Protein AF-A0A3P6TT61-F1 (afdb_monomer)

Solvent-accessible surface area (backbone atoms only — not comparable to full-atom values): 9217 Å² total; per-residue (Å²): 85,74,20,33,54,86,37,78,75,49,70,68,53,52,52,51,37,57,78,66,71,59,88,65,49,35,68,65,60,55,45,43,75,55,53,72,76,78,68,87,86,80,77,92,76,87,80,87,88,79,83,85,79,88,84,74,76,50,38,80,73,45,75,48,83,42,36,68,61,49,49,50,51,49,50,55,53,46,52,52,48,64,76,42,41,70,67,48,53,76,78,42,54,70,67,58,52,51,52,50,51,51,51,45,54,50,50,53,49,33,39,75,47,31,36,48,29,32,36,46,79,48,65,37,78,58,78,80,71,78,78,52,69,66,62,56,52,54,56,53,55,58,58,63,61,66,66,74,77,77,127

InterPro domains:
  IPR029063 S-adenosyl-L-methionine-dependent methyltransferase superfamily [G3DSA:3.40.50.150] (2-126)
  IPR029063 S-adenosyl-L-methionine-dependent methyltransferase superfamily [SSF53335] (50-127)

Organism: Cylicostephanus goldi (NCBI:txid71465)

Mean predicted aligned error: 12.13 Å

Sequence (151 aa):
MYGVGHGELSEDFKKYVEQRQYYLRNREQIKEVSFSMKNFFMVQLNRNEIQVAEKVGFTDIVVENMTERFKEILGEERERVEKNKDEFLFRFSQKEYDSLVNGWNAKLKYIADDNHNWNFFLAVKPHKKNCSVATLVTALAVANHSEDASQ

Structure (mmCIF, N/CA/C/O backbone):
data_AF-A0A3P6TT61-F1
#
_entry.id   AF-A0A3P6TT61-F1
#
loop_
_atom_site.group_PDB
_atom_site.id
_atom_site.type_symbol
_atom_site.label_atom_id
_atom_site.label_alt_id
_atom_site.label_comp_id
_atom_site.label_asym_id
_atom_site.label_entity_id
_atom_site.label_seq_id
_atom_site.pdbx_PDB_ins_code
_atom_site.Cartn_x
_atom_site.Cartn_y
_atom_site.Cartn_z
_atom_site.occupancy
_atom_site.B_iso_or_equiv
_atom_site.auth_seq_id
_atom_site.auth_comp_id
_atom_site.auth_asym_id
_atom_site.auth_atom_id
_atom_site.pdbx_PDB_model_num
ATOM 1 N N . MET A 1 1 ? 7.155 -5.411 -4.297 1.00 87.38 1 MET A N 1
ATOM 2 C CA . MET A 1 1 ? 7.756 -4.289 -3.539 1.00 87.38 1 MET A CA 1
ATOM 3 C C . MET A 1 1 ? 6.760 -3.146 -3.450 1.00 87.38 1 MET A C 1
ATOM 5 O O . MET A 1 1 ? 5.957 -3.006 -4.363 1.00 87.38 1 MET A O 1
ATOM 9 N N . TYR A 1 2 ? 6.770 -2.361 -2.371 1.00 93.31 2 TYR A N 1
ATOM 10 C CA . TYR A 1 2 ? 5.948 -1.148 -2.322 1.00 93.31 2 TYR A CA 1
ATOM 11 C C . TYR A 1 2 ? 6.495 -0.098 -3.287 1.00 93.31 2 TYR A C 1
ATOM 13 O O . TYR A 1 2 ? 7.707 0.012 -3.478 1.00 93.31 2 TYR A O 1
ATOM 21 N N . GLY A 1 3 ? 5.591 0.651 -3.899 1.00 93.75 3 GLY A N 1
ATOM 22 C CA . GLY A 1 3 ? 5.898 1.757 -4.789 1.00 93.75 3 GLY A CA 1
ATOM 23 C C . GLY A 1 3 ? 4.832 2.838 -4.708 1.00 93.75 3 GLY A C 1
ATOM 24 O O . GLY A 1 3 ? 3.912 2.758 -3.895 1.00 93.75 3 GLY A O 1
ATOM 25 N N . VAL A 1 4 ? 4.975 3.839 -5.567 1.00 95.00 4 VAL A N 1
ATOM 26 C CA . VAL A 1 4 ? 4.004 4.927 -5.729 1.00 95.00 4 VAL A CA 1
ATOM 27 C C . VAL A 1 4 ? 3.300 4.808 -7.073 1.00 95.00 4 VAL A C 1
ATOM 29 O O . VAL A 1 4 ? 3.906 4.341 -8.043 1.00 95.00 4 VAL A O 1
ATOM 32 N N . GLY A 1 5 ? 2.025 5.186 -7.106 1.00 93.31 5 GLY A N 1
ATOM 33 C CA . GLY A 1 5 ? 1.267 5.366 -8.338 1.00 93.31 5 GLY A CA 1
ATOM 34 C C . GLY A 1 5 ? 1.449 6.770 -8.916 1.00 93.31 5 GLY A C 1
ATOM 35 O O . GLY A 1 5 ? 2.502 7.394 -8.748 1.00 93.31 5 GLY A O 1
ATOM 36 N N . HIS A 1 6 ? 0.431 7.248 -9.623 1.00 93.94 6 HIS A N 1
ATOM 37 C CA . HIS A 1 6 ? 0.392 8.556 -10.278 1.00 93.94 6 HIS A CA 1
ATOM 38 C C . HIS A 1 6 ? -0.589 9.534 -9.618 1.00 93.94 6 HIS A C 1
ATOM 40 O O . HIS A 1 6 ? -0.679 10.681 -10.059 1.00 93.94 6 HIS A O 1
ATOM 46 N N . GLY A 1 7 ? -1.314 9.103 -8.583 1.00 93.25 7 GLY A N 1
ATOM 47 C CA . GLY A 1 7 ? -2.189 9.974 -7.808 1.00 93.25 7 GLY A CA 1
ATOM 48 C C . GLY A 1 7 ? -1.424 11.066 -7.0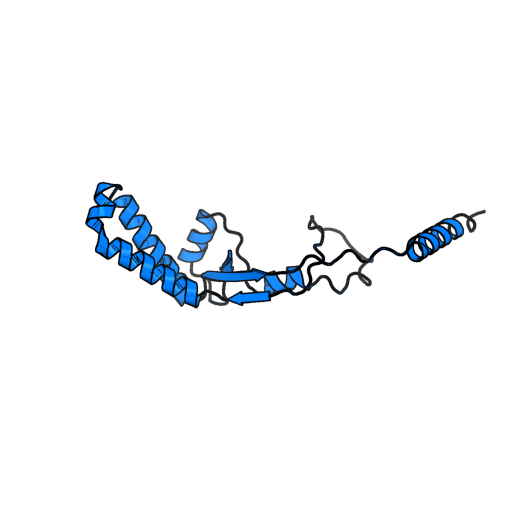56 1.00 93.25 7 GLY A C 1
ATOM 49 O O . GLY A 1 7 ? -0.240 10.926 -6.733 1.00 93.25 7 GLY A O 1
ATOM 50 N N . GLU A 1 8 ? -2.109 12.170 -6.755 1.00 95.88 8 GLU A N 1
ATOM 51 C CA . GLU A 1 8 ? -1.551 13.219 -5.903 1.00 95.88 8 GLU A CA 1
ATOM 52 C C . GLU A 1 8 ? -1.304 12.664 -4.496 1.00 95.88 8 GLU A C 1
ATOM 54 O O . GLU A 1 8 ? -2.208 12.122 -3.856 1.00 95.88 8 GLU A O 1
ATOM 59 N N . LEU A 1 9 ? -0.066 12.779 -4.009 1.00 95.06 9 LEU A N 1
ATOM 60 C CA . LEU A 1 9 ? 0.313 12.214 -2.719 1.00 95.06 9 LEU A CA 1
ATOM 61 C C . LEU A 1 9 ? -0.342 12.986 -1.570 1.00 95.06 9 LEU A C 1
ATOM 63 O O . LEU A 1 9 ? -0.007 14.146 -1.320 1.00 95.06 9 LEU A O 1
ATOM 67 N N . SER A 1 10 ? -1.203 12.304 -0.821 1.00 97.00 10 SER A N 1
ATOM 68 C CA . SER A 1 10 ? -1.804 12.835 0.400 1.00 97.00 10 SER A CA 1
ATOM 69 C C . SER A 1 10 ? -0.755 13.092 1.491 1.00 97.00 10 SER A C 1
ATOM 71 O O . SER A 1 10 ? 0.257 12.393 1.597 1.00 97.00 10 SER A O 1
ATOM 73 N N . GLU A 1 11 ? -1.007 14.079 2.353 1.00 97.69 11 GLU A N 1
ATOM 74 C CA . GLU A 1 11 ? -0.108 14.408 3.471 1.00 97.69 11 GLU A CA 1
ATOM 75 C C . GLU A 1 11 ? 0.051 13.250 4.464 1.00 97.69 11 GLU A C 1
ATOM 77 O O . GLU A 1 11 ? 1.147 13.001 4.971 1.00 97.69 11 GLU A O 1
ATOM 82 N N . ASP A 1 12 ? -1.022 12.496 4.708 1.00 96.81 12 ASP A N 1
ATOM 83 C CA . ASP A 1 12 ? -0.979 11.310 5.567 1.00 96.81 12 ASP A CA 1
ATOM 84 C C . ASP A 1 12 ? -0.073 10.226 4.973 1.00 96.81 12 ASP A C 1
ATOM 86 O O . ASP A 1 12 ? 0.713 9.603 5.693 1.00 96.81 12 ASP A O 1
ATOM 90 N N . PHE A 1 13 ? -0.113 10.044 3.649 1.00 97.44 13 PHE A N 1
ATOM 91 C CA . PHE A 1 13 ? 0.772 9.110 2.971 1.00 97.44 13 PHE A CA 1
ATOM 92 C C . PHE A 1 13 ? 2.235 9.567 3.006 1.00 97.44 13 PHE A C 1
ATOM 94 O O . PHE A 1 13 ? 3.112 8.753 3.295 1.00 97.44 13 PHE A O 1
ATOM 101 N N . LYS A 1 14 ? 2.518 10.860 2.794 1.00 97.06 14 LYS A N 1
ATOM 102 C CA . LYS A 1 14 ? 3.884 11.410 2.908 1.00 97.06 14 LYS A CA 1
ATOM 103 C C . LYS A 1 14 ? 4.470 11.165 4.299 1.00 97.06 14 LYS A C 1
ATOM 105 O O . LYS A 1 14 ? 5.569 10.625 4.410 1.00 97.06 14 LYS A O 1
ATOM 110 N N . LYS A 1 15 ? 3.705 11.460 5.356 1.00 97.44 15 LYS A N 1
ATOM 111 C CA . LYS A 1 15 ? 4.105 11.181 6.747 1.00 97.44 15 LYS A CA 1
ATOM 112 C C . LYS A 1 15 ? 4.320 9.691 6.988 1.00 97.44 15 LYS A C 1
ATOM 114 O O . LYS A 1 15 ? 5.283 9.312 7.644 1.00 97.44 15 LYS A O 1
ATOM 119 N N . TYR A 1 16 ? 3.449 8.836 6.452 1.00 95.62 16 TYR A N 1
ATOM 120 C CA . TYR A 1 16 ? 3.602 7.385 6.545 1.00 95.62 16 TYR A CA 1
ATOM 121 C C . TYR A 1 16 ? 4.907 6.899 5.891 1.00 95.62 16 TYR A C 1
ATOM 123 O O . TYR A 1 16 ? 5.635 6.107 6.491 1.00 95.62 16 TYR A O 1
ATOM 131 N N . VAL A 1 17 ? 5.220 7.386 4.687 1.00 95.50 17 VAL A N 1
ATOM 132 C CA . VAL A 1 17 ? 6.455 7.070 3.951 1.00 95.50 17 VAL A CA 1
ATOM 133 C C . VAL A 1 17 ? 7.687 7.539 4.722 1.00 95.50 17 VAL A C 1
ATOM 135 O O . VAL A 1 17 ? 8.629 6.764 4.887 1.00 95.50 17 VAL A O 1
ATOM 138 N N . GLU A 1 18 ? 7.655 8.763 5.251 1.00 95.00 18 GLU A N 1
ATOM 139 C CA . GLU A 1 18 ? 8.730 9.337 6.062 1.00 95.00 18 GLU A CA 1
ATOM 140 C C . GLU A 1 18 ? 8.946 8.537 7.352 1.00 95.00 18 GLU A C 1
ATOM 142 O O . GLU A 1 18 ? 10.051 8.074 7.617 1.00 95.00 18 GLU A O 1
ATOM 147 N N . GLN A 1 19 ? 7.895 8.267 8.128 1.00 94.75 19 GLN A N 1
ATOM 148 C CA . GLN A 1 19 ? 7.994 7.480 9.364 1.00 94.75 19 GLN A CA 1
ATOM 149 C C . GLN A 1 19 ? 8.556 6.073 9.133 1.00 94.75 19 GLN A C 1
ATOM 151 O O . GLN A 1 19 ? 9.201 5.505 10.014 1.00 94.75 19 GLN A O 1
ATOM 156 N N . ARG A 1 20 ? 8.304 5.492 7.956 1.00 93.00 20 ARG A N 1
ATOM 157 C CA . ARG A 1 20 ? 8.798 4.166 7.568 1.00 93.00 20 ARG A CA 1
ATOM 158 C C . ARG A 1 20 ? 10.141 4.198 6.842 1.00 93.00 20 ARG A C 1
ATOM 160 O O . ARG A 1 20 ? 10.667 3.126 6.550 1.00 93.00 20 ARG A O 1
ATOM 167 N N . GLN A 1 21 ? 10.682 5.390 6.578 1.00 93.94 21 GLN A N 1
ATOM 168 C CA . GLN A 1 21 ? 11.937 5.608 5.855 1.00 93.94 21 GLN A CA 1
ATOM 169 C C . GLN A 1 21 ? 11.945 4.887 4.495 1.00 93.94 21 GLN A C 1
ATOM 171 O O . GLN A 1 21 ? 12.920 4.242 4.105 1.00 93.94 21 GLN A O 1
ATOM 176 N N . TYR A 1 22 ? 10.814 4.939 3.786 1.00 90.00 22 TYR A N 1
ATOM 177 C CA . TYR A 1 22 ? 10.671 4.294 2.485 1.00 90.00 22 TYR A CA 1
ATOM 178 C C . TYR A 1 22 ? 11.178 5.183 1.347 1.00 90.00 22 TYR A C 1
ATOM 180 O O . TYR A 1 22 ? 10.827 6.354 1.245 1.00 90.00 22 TYR A O 1
ATOM 188 N N . TYR A 1 23 ? 11.916 4.571 0.419 1.00 90.00 23 TYR A N 1
ATOM 189 C CA . TYR A 1 23 ? 12.301 5.166 -0.861 1.00 90.00 23 TYR A CA 1
ATOM 190 C C . TYR A 1 23 ? 11.494 4.502 -1.975 1.00 90.00 23 TYR A C 1
ATOM 192 O O . TYR A 1 23 ? 11.908 3.501 -2.563 1.00 90.00 23 TYR A O 1
ATOM 200 N N . LEU A 1 24 ? 10.290 5.018 -2.209 1.00 91.06 24 LEU A N 1
ATOM 201 C CA . LEU A 1 24 ? 9.349 4.430 -3.156 1.00 91.06 24 LEU A CA 1
ATOM 202 C C . LEU A 1 24 ? 9.616 4.919 -4.584 1.00 91.06 24 LEU A C 1
ATOM 204 O O . LEU A 1 24 ? 9.967 6.075 -4.805 1.00 91.06 24 LEU A O 1
ATOM 208 N N . ARG A 1 25 ? 9.418 4.029 -5.559 1.00 88.81 25 ARG A N 1
ATOM 209 C CA . ARG A 1 25 ? 9.489 4.331 -6.995 1.00 88.81 25 ARG A CA 1
ATOM 210 C C . ARG A 1 25 ? 8.235 3.828 -7.698 1.00 88.81 25 ARG A C 1
ATOM 212 O O . ARG A 1 25 ? 7.659 2.818 -7.281 1.00 88.81 25 ARG A O 1
ATOM 219 N N . ASN A 1 26 ? 7.831 4.511 -8.764 1.00 89.31 26 ASN A N 1
ATOM 220 C CA . ASN A 1 26 ? 6.822 3.988 -9.683 1.00 89.31 26 ASN A CA 1
ATOM 221 C C . ASN A 1 26 ? 7.444 2.971 -10.658 1.00 89.31 26 ASN A C 1
ATOM 223 O O . ASN A 1 26 ? 8.658 2.730 -10.671 1.00 89.31 26 ASN A O 1
ATOM 227 N N . ARG A 1 27 ? 6.598 2.324 -11.461 1.00 86.88 27 ARG A N 1
ATOM 228 C CA . ARG A 1 27 ? 7.029 1.244 -12.360 1.00 86.88 27 ARG A CA 1
ATOM 229 C C . ARG A 1 27 ? 7.909 1.761 -13.487 1.00 86.88 27 ARG A C 1
ATOM 231 O O . ARG A 1 27 ? 8.826 1.057 -13.892 1.00 86.88 27 ARG A O 1
ATOM 238 N N . GLU A 1 28 ? 7.652 2.964 -13.977 1.00 85.25 28 GLU A N 1
ATOM 239 C CA . GLU A 1 28 ? 8.391 3.612 -15.056 1.00 85.25 28 GLU A CA 1
ATOM 240 C C . GLU A 1 28 ? 9.816 3.911 -14.603 1.00 85.25 28 GLU A C 1
ATOM 242 O O . GLU A 1 28 ? 10.754 3.547 -15.297 1.00 85.25 28 GLU A O 1
ATOM 247 N N . GLN A 1 29 ? 9.989 4.439 -13.391 1.00 83.25 29 GLN A N 1
ATOM 248 C CA . GLN A 1 29 ? 11.294 4.664 -12.772 1.00 83.25 29 GLN A CA 1
ATOM 249 C C . GLN A 1 29 ? 12.053 3.350 -12.543 1.00 83.25 29 GLN A C 1
ATOM 251 O O . GLN A 1 29 ? 13.265 3.294 -12.735 1.00 83.25 29 GLN A O 1
ATOM 256 N N . ILE A 1 30 ? 11.363 2.273 -12.143 1.00 80.50 30 ILE A N 1
ATOM 257 C CA . ILE A 1 30 ? 11.981 0.943 -11.992 1.00 80.50 30 ILE A CA 1
ATOM 258 C C . ILE A 1 30 ? 12.398 0.384 -13.361 1.00 80.50 30 ILE A C 1
ATOM 260 O O . ILE A 1 30 ? 13.507 -0.134 -13.514 1.00 80.50 30 ILE A O 1
ATOM 264 N N . LYS A 1 31 ? 11.537 0.519 -14.376 1.00 74.44 31 LYS A N 1
ATOM 265 C CA . LYS A 1 31 ? 11.842 0.137 -15.759 1.00 74.44 31 LYS A CA 1
ATOM 266 C C . LYS A 1 31 ? 13.002 0.951 -16.308 1.00 74.44 31 LYS A C 1
ATOM 268 O O . LYS A 1 31 ? 13.897 0.364 -16.887 1.00 74.44 31 LYS A O 1
ATOM 273 N N . GLU A 1 32 ? 13.032 2.261 -16.111 1.00 75.75 32 GLU A N 1
ATOM 274 C CA . GLU A 1 32 ? 14.091 3.144 -16.598 1.00 75.75 32 GLU A CA 1
ATOM 275 C C . GLU A 1 32 ? 15.446 2.775 -15.996 1.00 75.75 32 GLU A C 1
ATOM 277 O O . GLU A 1 32 ? 16.410 2.611 -16.739 1.00 75.75 32 GLU A O 1
ATOM 282 N N . VAL A 1 33 ? 15.508 2.522 -14.686 1.00 68.38 33 VAL A N 1
ATOM 283 C CA . VAL A 1 33 ? 16.719 1.986 -14.040 1.00 68.38 33 VAL A CA 1
ATOM 284 C C . VAL A 1 33 ? 17.159 0.664 -14.682 1.00 68.38 33 VAL A C 1
ATOM 286 O O . VAL A 1 33 ? 18.354 0.394 -14.774 1.00 68.38 33 VAL A O 1
ATOM 289 N N . SER A 1 34 ? 16.208 -0.128 -15.181 1.00 64.06 34 SER A N 1
ATOM 290 C CA . SER A 1 34 ? 16.463 -1.413 -15.841 1.00 64.06 34 SER A CA 1
ATOM 291 C C . SER A 1 34 ? 16.729 -1.305 -17.361 1.00 64.06 34 SER A C 1
ATOM 293 O O . SER A 1 34 ? 17.322 -2.210 -17.937 1.00 64.06 34 SER A O 1
ATOM 295 N N . PHE A 1 35 ? 16.305 -0.225 -18.038 1.00 55.53 35 PHE A N 1
ATOM 296 C CA . PHE A 1 35 ? 16.336 -0.066 -19.507 1.00 55.53 35 PHE A CA 1
ATOM 297 C C . PHE A 1 35 ? 17.281 1.026 -20.021 1.00 55.53 35 PHE A C 1
ATOM 299 O O . PHE A 1 35 ? 17.794 0.886 -21.134 1.00 55.53 35 PHE A O 1
ATOM 306 N N . SER A 1 36 ? 17.564 2.079 -19.242 1.00 53.16 36 SER A N 1
ATOM 307 C CA . SER A 1 36 ? 18.481 3.192 -19.597 1.00 53.16 36 SER A CA 1
ATOM 308 C C . SER A 1 36 ? 19.931 2.721 -19.871 1.00 53.16 36 SER A C 1
ATOM 310 O O . SER A 1 36 ? 20.822 3.452 -20.295 1.00 53.16 36 SER A O 1
ATOM 312 N N . MET A 1 37 ? 20.144 1.418 -19.742 1.00 59.28 37 MET A N 1
ATOM 313 C CA . MET A 1 37 ? 21.319 0.619 -20.047 1.00 59.28 37 MET A CA 1
ATOM 314 C C . MET A 1 37 ? 21.668 0.422 -21.540 1.00 59.28 37 MET A C 1
ATOM 316 O O . MET A 1 37 ? 22.652 -0.260 -21.816 1.00 59.28 37 MET A O 1
ATOM 320 N N . LYS A 1 38 ? 20.933 0.976 -22.519 1.00 43.81 38 LYS A N 1
ATOM 321 C CA . LYS A 1 38 ? 21.236 0.762 -23.959 1.00 43.81 38 LYS A CA 1
ATOM 322 C C . LYS A 1 38 ? 22.190 1.775 -24.616 1.00 43.81 38 LYS A C 1
ATOM 324 O O . LYS A 1 38 ? 22.754 1.445 -25.653 1.00 43.81 38 LYS A O 1
ATOM 329 N N . ASN A 1 39 ? 22.433 2.949 -24.023 1.00 41.28 39 ASN A N 1
ATOM 330 C CA . ASN A 1 39 ? 23.150 4.053 -24.693 1.00 41.28 39 ASN A CA 1
ATOM 331 C C . ASN A 1 39 ? 24.488 4.448 -24.033 1.00 41.28 39 ASN A C 1
ATOM 333 O O . ASN A 1 39 ? 24.820 5.626 -23.935 1.00 41.28 39 ASN A O 1
ATOM 337 N N . PHE A 1 40 ? 25.303 3.473 -23.620 1.00 42.66 40 PHE A N 1
ATOM 338 C CA . PHE A 1 40 ? 26.689 3.722 -23.191 1.00 42.66 40 PHE A CA 1
ATOM 339 C C . PHE A 1 40 ? 27.693 3.532 -24.342 1.00 42.66 40 PHE A C 1
ATOM 341 O O . PHE A 1 40 ? 28.572 2.681 -24.279 1.00 42.66 40 PHE A O 1
ATOM 348 N N . PHE A 1 41 ? 27.560 4.325 -25.407 1.00 38.47 41 PHE A N 1
ATOM 349 C CA . PHE A 1 41 ? 28.673 4.542 -26.346 1.00 38.47 41 PHE A CA 1
ATOM 350 C C . PHE A 1 41 ? 28.850 6.005 -26.786 1.00 38.47 41 PHE A C 1
ATOM 352 O O . PHE A 1 41 ? 29.766 6.296 -27.542 1.00 38.47 41 PHE A O 1
ATOM 359 N N . MET A 1 42 ? 28.018 6.942 -26.309 1.00 36.97 42 MET A N 1
ATOM 360 C CA . MET A 1 42 ? 28.018 8.332 -26.797 1.00 36.97 42 MET A CA 1
ATOM 361 C C . MET A 1 42 ? 27.889 9.395 -25.697 1.00 36.97 42 MET A C 1
ATOM 363 O O . MET A 1 42 ? 27.368 10.473 -25.944 1.00 36.97 42 MET A O 1
ATOM 367 N N . VAL A 1 43 ? 28.363 9.141 -24.474 1.00 38.59 43 VAL A N 1
ATOM 368 C CA . VAL A 1 43 ? 28.543 10.222 -23.484 1.00 38.59 43 VAL A CA 1
ATOM 369 C C . VAL A 1 43 ? 29.827 9.973 -22.710 1.00 38.59 43 VAL A C 1
ATOM 371 O O . VAL A 1 43 ? 29.831 9.532 -21.565 1.00 38.59 43 VAL A O 1
ATOM 374 N N . GLN A 1 44 ? 30.942 10.237 -23.377 1.00 36.53 44 GLN A N 1
ATOM 375 C CA . GLN A 1 44 ? 32.228 10.433 -22.723 1.00 36.53 44 GLN A CA 1
ATOM 376 C C . GLN A 1 44 ? 32.746 11.828 -23.048 1.00 36.53 44 GLN A C 1
ATOM 378 O O . GLN A 1 44 ? 33.894 11.983 -23.422 1.00 36.53 44 GLN A O 1
ATOM 383 N N . LEU A 1 45 ? 31.887 12.845 -22.932 1.00 40.22 45 LEU A N 1
ATOM 384 C CA . LEU A 1 45 ? 32.307 14.241 -22.908 1.00 40.22 45 LEU A CA 1
ATOM 385 C C . LEU A 1 45 ? 31.371 15.048 -21.996 1.00 40.22 45 LEU A C 1
ATOM 387 O O . LEU A 1 45 ? 30.207 15.259 -22.313 1.00 40.22 45 LEU A O 1
ATOM 391 N N . ASN A 1 46 ? 31.968 15.548 -20.913 1.00 36.28 46 ASN A N 1
ATOM 392 C CA . ASN A 1 46 ? 31.576 16.695 -20.091 1.00 36.28 46 ASN A CA 1
ATOM 393 C C . ASN A 1 46 ? 30.771 16.483 -18.794 1.00 36.28 46 ASN A C 1
ATOM 395 O O . ASN A 1 46 ? 29.562 16.296 -18.790 1.00 36.28 46 ASN A O 1
ATOM 399 N N . ARG A 1 47 ? 31.522 16.782 -17.721 1.00 34.66 47 ARG A N 1
ATOM 400 C CA . ARG A 1 47 ? 31.172 17.431 -16.446 1.00 34.66 47 ARG A CA 1
ATOM 401 C C . ARG A 1 47 ? 30.505 16.589 -15.354 1.00 34.66 47 ARG A C 1
ATOM 403 O O . ARG A 1 47 ? 29.325 16.292 -15.395 1.00 34.66 47 ARG A O 1
ATOM 410 N N . ASN A 1 48 ? 31.345 16.325 -14.349 1.00 41.81 48 ASN A N 1
ATOM 411 C CA . ASN A 1 48 ? 31.197 16.660 -12.930 1.00 41.81 48 ASN A CA 1
ATOM 412 C C . ASN A 1 48 ? 29.826 16.396 -12.286 1.00 41.81 48 ASN A C 1
ATOM 414 O O . ASN A 1 48 ? 28.860 17.081 -12.589 1.00 41.81 48 ASN A O 1
ATOM 418 N N . GLU A 1 49 ? 29.858 15.489 -11.300 1.00 40.06 49 GLU A N 1
ATOM 419 C CA . GLU A 1 49 ? 28.785 15.039 -10.394 1.00 40.06 49 GLU A CA 1
ATOM 420 C C . GLU A 1 49 ? 27.928 13.863 -10.885 1.00 40.06 49 GLU A C 1
ATOM 422 O O . GLU A 1 49 ? 26.752 14.000 -11.199 1.00 40.06 49 GLU A O 1
ATOM 427 N N .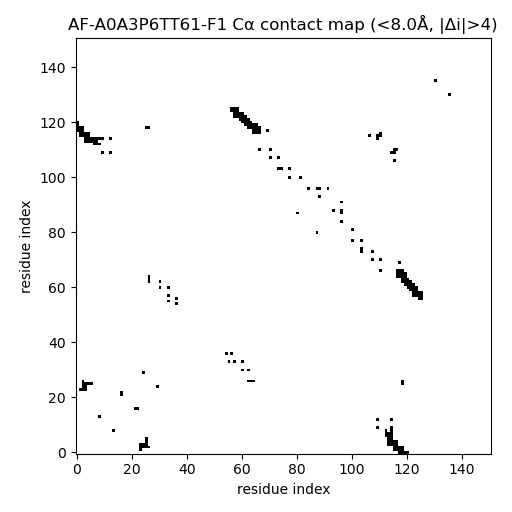 ILE A 1 50 ? 28.490 12.649 -10.852 1.00 31.09 50 ILE A N 1
ATOM 428 C CA . ILE A 1 50 ? 27.681 11.423 -10.784 1.00 31.09 50 ILE A CA 1
ATOM 429 C C . ILE A 1 50 ? 28.193 10.590 -9.612 1.00 31.09 50 ILE A C 1
ATOM 431 O O . ILE A 1 50 ? 29.193 9.878 -9.708 1.00 31.09 50 ILE A O 1
ATOM 435 N N . GLN A 1 51 ? 27.508 10.723 -8.477 1.00 29.81 51 GLN A N 1
ATOM 436 C CA . GLN A 1 51 ? 27.657 9.814 -7.349 1.00 29.81 51 GLN A CA 1
ATOM 437 C C . GLN A 1 51 ? 27.044 8.458 -7.724 1.00 29.81 51 GLN A C 1
ATOM 439 O O . GLN A 1 51 ? 25.859 8.356 -8.024 1.00 29.81 51 GLN A O 1
ATOM 444 N N . VAL A 1 52 ? 27.916 7.450 -7.743 1.00 38.34 52 VAL A N 1
ATOM 445 C CA . VAL A 1 52 ? 27.697 6.018 -7.483 1.00 38.34 52 VAL A CA 1
ATOM 446 C C . VAL A 1 52 ? 26.313 5.449 -7.836 1.00 38.34 52 VAL A C 1
ATOM 448 O O . VAL A 1 52 ? 25.381 5.486 -7.039 1.00 38.34 52 VAL A O 1
ATOM 451 N N . ALA A 1 53 ? 26.254 4.756 -8.976 1.00 32.50 53 ALA A N 1
ATOM 452 C CA . ALA A 1 53 ? 25.530 3.491 -9.111 1.00 32.50 53 ALA A CA 1
ATOM 453 C C . ALA A 1 53 ? 26.132 2.683 -10.274 1.00 32.50 53 ALA A C 1
ATOM 455 O O . ALA A 1 53 ? 26.007 3.038 -11.448 1.00 32.50 53 ALA A O 1
ATOM 456 N N . GLU A 1 54 ? 26.830 1.604 -9.935 1.00 40.38 54 GLU A N 1
ATOM 457 C CA . GLU A 1 54 ? 27.346 0.620 -10.883 1.00 40.38 54 GLU A CA 1
ATOM 458 C C . GLU A 1 54 ? 26.191 -0.193 -11.502 1.00 40.38 54 GLU A C 1
ATOM 460 O O . GLU A 1 54 ? 25.170 -0.464 -10.871 1.00 40.38 54 GLU A O 1
ATOM 465 N N . LYS A 1 55 ? 26.338 -0.517 -12.790 1.00 65.44 55 LYS A N 1
ATOM 466 C CA . LYS A 1 55 ? 25.260 -0.837 -13.743 1.00 65.44 55 LYS A CA 1
ATOM 467 C C . LYS A 1 55 ? 24.972 -2.343 -13.789 1.00 65.44 55 LYS A C 1
ATOM 469 O O . LYS A 1 55 ? 25.910 -3.135 -13.846 1.00 65.44 55 LYS A O 1
ATOM 474 N N . VAL A 1 56 ? 23.703 -2.762 -13.864 1.00 58.28 56 VAL A N 1
ATOM 475 C CA . VAL A 1 56 ? 23.337 -4.194 -13.829 1.00 58.28 56 VAL A CA 1
ATOM 476 C C . VAL A 1 56 ? 22.660 -4.635 -15.129 1.00 58.28 56 VAL A C 1
ATOM 478 O O . VAL A 1 56 ? 21.512 -4.307 -15.359 1.00 58.28 56 VAL A O 1
ATOM 481 N N . GLY A 1 57 ? 23.372 -5.395 -15.970 1.00 64.94 57 GLY A N 1
ATOM 482 C CA . GLY A 1 57 ? 23.038 -5.812 -17.349 1.00 64.94 57 GLY A CA 1
ATOM 483 C C . GLY A 1 57 ? 21.771 -6.652 -17.613 1.00 64.94 57 GLY A C 1
ATOM 484 O O . GLY A 1 57 ? 21.774 -7.392 -18.590 1.00 64.94 57 GLY A O 1
ATOM 485 N N . PHE A 1 58 ? 20.748 -6.617 -16.756 1.00 72.75 58 PHE A N 1
ATOM 486 C CA . PHE A 1 58 ? 19.567 -7.486 -16.822 1.00 72.75 58 PHE A CA 1
ATOM 487 C C . PHE A 1 58 ? 18.832 -7.496 -18.183 1.00 72.75 58 PHE A C 1
ATOM 489 O O . PHE A 1 58 ? 18.686 -6.470 -18.845 1.00 72.75 58 PHE A O 1
ATOM 496 N N . THR A 1 59 ? 18.338 -8.674 -18.570 1.00 77.88 59 THR A N 1
ATOM 497 C CA . THR A 1 59 ? 17.468 -8.944 -19.725 1.00 77.88 59 THR A CA 1
ATOM 498 C C . THR A 1 59 ? 16.092 -9.420 -19.257 1.00 77.88 59 THR A C 1
ATOM 500 O O . THR A 1 59 ? 15.888 -9.651 -18.066 1.00 77.88 59 THR A O 1
ATOM 503 N N . ASP A 1 60 ? 15.137 -9.546 -20.184 1.00 82.56 60 ASP A N 1
ATOM 504 C CA . ASP A 1 60 ? 13.819 -10.157 -19.930 1.00 82.56 60 ASP A CA 1
ATOM 505 C C . ASP A 1 60 ? 13.071 -9.526 -18.742 1.00 82.56 60 ASP A C 1
ATOM 507 O O . ASP A 1 60 ? 12.554 -10.204 -17.855 1.00 82.56 60 ASP A O 1
ATOM 511 N N . ILE A 1 61 ? 13.066 -8.190 -18.710 1.00 80.50 61 ILE A N 1
ATOM 512 C CA . ILE A 1 61 ? 12.487 -7.404 -17.621 1.00 80.50 61 ILE A CA 1
ATOM 513 C C . ILE A 1 61 ? 10.958 -7.436 -17.697 1.00 80.50 61 ILE A C 1
ATOM 515 O O . ILE A 1 61 ? 10.359 -6.952 -18.660 1.00 80.50 61 ILE A O 1
ATOM 519 N N . VAL A 1 62 ? 10.333 -7.914 -16.627 1.00 85.00 62 VAL A N 1
ATOM 520 C CA . VAL A 1 62 ? 8.888 -7.901 -16.394 1.00 85.00 62 VAL A CA 1
ATOM 521 C C . VAL A 1 62 ? 8.595 -6.986 -15.213 1.00 85.00 62 VAL A C 1
ATOM 523 O O . VAL A 1 62 ? 9.201 -7.108 -14.148 1.00 85.00 62 VAL A O 1
ATOM 526 N N . VAL A 1 63 ? 7.646 -6.067 -15.399 1.00 85.19 63 VAL A N 1
ATOM 527 C CA . VAL A 1 63 ? 7.162 -5.188 -14.329 1.00 85.19 63 VAL A CA 1
ATOM 528 C C . VAL A 1 63 ? 5.648 -5.135 -14.372 1.00 85.19 63 VAL A C 1
ATOM 530 O O . VAL A 1 63 ? 5.071 -4.712 -15.377 1.00 85.19 63 VAL A O 1
ATOM 533 N N . GLU A 1 64 ? 5.016 -5.499 -13.263 1.00 89.62 64 GLU A N 1
ATOM 534 C CA . GLU A 1 64 ? 3.560 -5.559 -13.146 1.00 89.62 64 GLU A CA 1
ATOM 535 C C . GLU A 1 64 ? 3.071 -4.736 -11.959 1.00 89.62 64 GLU A C 1
ATOM 537 O O . GLU A 1 64 ? 3.772 -4.564 -10.958 1.00 89.62 64 GLU A O 1
ATOM 542 N N . ASN A 1 65 ? 1.857 -4.201 -12.092 1.00 93.56 65 ASN A N 1
ATOM 543 C CA . ASN A 1 65 ? 1.152 -3.572 -10.985 1.00 93.56 65 ASN A CA 1
ATOM 544 C C . ASN A 1 65 ? 0.236 -4.622 -10.344 1.00 93.56 65 ASN A C 1
ATOM 546 O O . ASN A 1 65 ? -0.767 -4.997 -10.940 1.00 93.56 65 ASN A O 1
ATOM 550 N N . MET A 1 66 ? 0.573 -5.075 -9.141 1.00 97.44 66 MET A N 1
ATOM 551 C CA . MET A 1 66 ? -0.207 -6.041 -8.362 1.00 97.44 66 MET A CA 1
ATOM 552 C C . MET A 1 66 ? -1.105 -5.365 -7.313 1.00 97.44 66 MET A C 1
ATOM 554 O O . MET A 1 66 ? -1.545 -6.015 -6.368 1.00 97.44 66 MET A O 1
ATOM 558 N N . THR A 1 67 ? -1.365 -4.060 -7.430 1.00 97.56 67 THR A N 1
ATOM 559 C CA . THR A 1 67 ? -2.089 -3.292 -6.402 1.00 97.56 67 THR A CA 1
ATOM 560 C C . THR A 1 67 ? -3.513 -3.795 -6.169 1.00 97.56 67 THR A C 1
ATOM 562 O O . THR A 1 67 ? -3.938 -3.840 -5.019 1.00 97.56 67 THR A O 1
ATOM 565 N N . GLU A 1 68 ? -4.216 -4.277 -7.197 1.00 97.81 68 GLU A N 1
ATOM 566 C CA . GLU A 1 68 ? -5.538 -4.896 -7.000 1.00 97.81 68 GLU A CA 1
ATOM 567 C C . GLU A 1 68 ? -5.447 -6.157 -6.135 1.00 97.81 68 GLU A C 1
ATOM 569 O O . GLU A 1 68 ? -6.166 -6.283 -5.145 1.00 97.81 68 GLU A O 1
ATOM 574 N N . ARG A 1 69 ? -4.471 -7.037 -6.399 1.00 97.81 69 ARG A N 1
ATOM 575 C CA . ARG A 1 69 ? -4.243 -8.205 -5.537 1.00 97.81 69 ARG A CA 1
ATOM 576 C C . ARG A 1 69 ? -3.838 -7.796 -4.120 1.00 97.81 69 ARG A C 1
ATOM 578 O O . ARG A 1 69 ? -4.223 -8.444 -3.152 1.00 97.81 69 ARG A O 1
ATOM 585 N N . PHE A 1 70 ? -3.068 -6.718 -3.977 1.00 98.00 70 PHE A N 1
ATOM 586 C CA . PHE A 1 70 ? -2.702 -6.193 -2.663 1.00 98.00 70 PHE A CA 1
ATOM 587 C C . PHE A 1 70 ? -3.926 -5.699 -1.886 1.00 98.00 70 PHE A C 1
ATOM 589 O O . PHE A 1 70 ? -4.056 -5.992 -0.700 1.00 98.00 70 PHE A O 1
ATOM 596 N N . LYS A 1 71 ? -4.839 -4.994 -2.557 1.00 98.25 71 LYS A N 1
ATOM 597 C CA . LYS A 1 71 ? -6.103 -4.519 -1.990 1.00 98.25 71 LYS A CA 1
ATOM 598 C C . LYS A 1 71 ? -6.975 -5.675 -1.501 1.00 98.25 71 LYS A C 1
ATOM 600 O O . LYS A 1 71 ? -7.476 -5.600 -0.383 1.00 98.25 71 LYS A O 1
ATOM 605 N N . GLU A 1 72 ? -7.109 -6.736 -2.298 1.00 98.44 72 GLU A N 1
ATOM 606 C CA . GLU A 1 72 ? -7.826 -7.959 -1.907 1.00 98.44 72 GLU A CA 1
ATOM 607 C C . GLU A 1 72 ? -7.238 -8.567 -0.633 1.00 98.44 72 GLU A C 1
ATOM 609 O O . GLU A 1 72 ? -7.952 -8.733 0.353 1.00 98.44 72 GLU A O 1
ATOM 614 N N . ILE A 1 73 ? -5.920 -8.808 -0.618 1.00 98.38 73 ILE A N 1
ATOM 615 C CA . ILE A 1 73 ? -5.223 -9.384 0.539 1.00 98.38 73 ILE A CA 1
ATOM 616 C C . ILE A 1 73 ? -5.443 -8.514 1.779 1.00 98.38 73 ILE A C 1
ATOM 618 O O . ILE A 1 73 ? -5.806 -9.026 2.827 1.00 98.38 73 ILE A O 1
ATOM 622 N N . LEU A 1 74 ? -5.263 -7.194 1.687 1.00 98.12 74 LEU A N 1
ATOM 623 C CA . LEU A 1 74 ? -5.483 -6.301 2.830 1.00 98.12 74 LEU A CA 1
ATOM 624 C C . LEU A 1 74 ? -6.922 -6.363 3.358 1.00 98.12 74 LEU A C 1
ATOM 626 O O . LEU A 1 74 ? -7.123 -6.292 4.571 1.00 98.12 74 LEU A O 1
ATOM 630 N N . GLY A 1 75 ? -7.905 -6.488 2.464 1.00 97.69 75 GLY A N 1
ATOM 631 C CA . GLY A 1 75 ? -9.307 -6.667 2.833 1.00 97.69 75 GLY A CA 1
ATOM 632 C C . GLY A 1 75 ? -9.542 -7.980 3.579 1.00 97.69 75 GLY A C 1
ATOM 633 O O . GLY A 1 75 ? -10.084 -7.957 4.683 1.00 97.69 75 GLY A O 1
ATOM 634 N N . GLU A 1 76 ? -9.076 -9.096 3.012 1.00 98.19 76 GL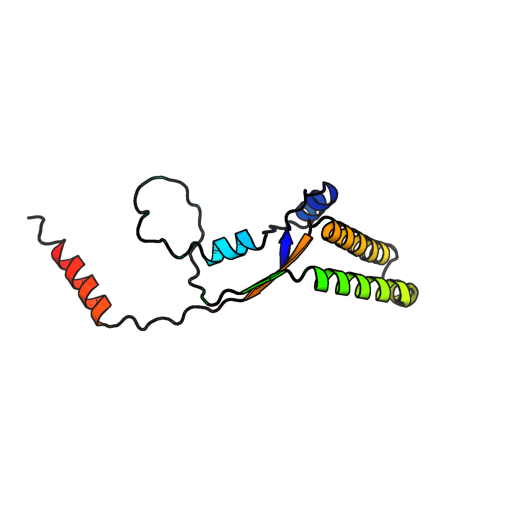U A N 1
ATOM 635 C CA . GLU A 1 76 ? -9.190 -10.441 3.595 1.00 98.19 76 GLU A CA 1
ATOM 636 C C . GLU A 1 76 ? -8.488 -10.539 4.961 1.00 98.19 76 GLU A C 1
ATOM 638 O O . GLU A 1 76 ? -9.040 -11.072 5.925 1.00 98.19 76 GLU A O 1
ATOM 643 N N . GLU A 1 77 ? -7.271 -9.999 5.067 1.00 98.12 77 GLU A N 1
ATOM 644 C CA . GLU A 1 77 ? -6.467 -9.995 6.293 1.00 98.12 77 GLU A CA 1
ATOM 645 C C . GLU A 1 77 ? -7.137 -9.180 7.406 1.00 98.12 77 GLU A C 1
ATOM 647 O O . GLU A 1 77 ? -7.224 -9.647 8.548 1.00 98.12 77 GLU A O 1
ATOM 652 N N . ARG A 1 78 ? -7.664 -7.992 7.071 1.00 97.69 78 ARG A N 1
ATOM 653 C CA . ARG A 1 78 ? -8.407 -7.150 8.016 1.00 97.69 78 ARG A CA 1
ATOM 654 C C . ARG A 1 78 ? -9.657 -7.859 8.513 1.00 97.69 78 ARG A C 1
ATOM 656 O O . ARG A 1 78 ? -9.836 -7.985 9.721 1.00 97.69 78 ARG A O 1
ATOM 663 N N . GLU A 1 79 ? -10.479 -8.358 7.595 1.00 98.00 79 GLU A N 1
ATOM 664 C CA . GLU A 1 79 ? -11.725 -9.042 7.934 1.00 98.00 79 GLU A CA 1
ATOM 665 C C . GLU A 1 79 ? -11.469 -10.265 8.826 1.00 98.00 79 GLU A C 1
ATOM 667 O O . GLU A 1 79 ? -12.199 -10.504 9.790 1.00 98.00 79 GLU A O 1
ATOM 672 N N . ARG A 1 80 ? -10.402 -11.026 8.555 1.00 98.06 80 ARG A N 1
ATOM 673 C CA . ARG A 1 80 ? -10.034 -12.184 9.373 1.00 98.06 80 ARG A CA 1
ATOM 674 C C . ARG A 1 80 ? -9.670 -11.793 10.803 1.00 98.06 80 ARG A C 1
ATOM 676 O O . ARG A 1 80 ? -10.084 -12.488 11.729 1.00 98.06 80 ARG A O 1
ATOM 683 N N . VAL A 1 81 ? -8.916 -10.713 11.001 1.00 97.75 81 VAL A N 1
ATOM 684 C CA . VAL A 1 81 ? -8.569 -10.233 12.350 1.00 97.75 81 VAL A CA 1
ATOM 685 C C . VAL A 1 81 ? -9.792 -9.670 13.070 1.00 97.75 81 VAL A C 1
ATOM 687 O O . VAL A 1 81 ? -9.978 -9.956 14.248 1.00 97.75 81 VAL A O 1
ATOM 690 N N . GLU A 1 82 ? -10.653 -8.931 12.371 1.00 97.56 82 GLU A N 1
ATOM 691 C CA . GLU A 1 82 ? -11.891 -8.388 12.943 1.00 97.56 82 GLU A CA 1
ATOM 692 C C . GLU A 1 82 ? -12.843 -9.502 13.403 1.00 97.56 82 GLU A C 1
ATOM 694 O O . GLU A 1 82 ? -13.378 -9.440 14.510 1.00 97.56 82 GLU A O 1
ATOM 699 N N . LYS A 1 83 ? -13.001 -10.563 12.598 1.00 98.31 83 LYS A N 1
ATOM 700 C CA . LYS A 1 83 ? -13.817 -11.740 12.944 1.00 98.31 83 LYS A CA 1
ATOM 701 C C . LYS A 1 83 ? -13.276 -12.533 14.134 1.00 98.31 83 LYS A C 1
ATOM 703 O O . LYS A 1 83 ? -14.064 -13.127 14.860 1.00 98.31 83 LYS A O 1
ATOM 708 N N . ASN A 1 84 ? -11.959 -12.545 14.333 1.00 97.62 84 ASN A N 1
ATOM 709 C CA . ASN A 1 84 ? -11.290 -13.303 15.397 1.00 97.62 84 ASN A CA 1
ATOM 710 C C . ASN A 1 84 ? -10.680 -12.373 16.462 1.00 97.62 84 ASN A C 1
ATOM 712 O O . ASN A 1 84 ? -9.624 -12.664 17.028 1.00 97.62 84 ASN A O 1
ATOM 716 N N . LYS A 1 85 ? -11.332 -11.233 16.732 1.00 98.00 85 LYS A N 1
ATOM 717 C CA . LYS A 1 85 ? -10.819 -10.198 17.640 1.00 98.00 85 LYS A CA 1
ATOM 718 C C . LYS A 1 85 ? -10.511 -10.733 19.039 1.00 98.00 85 LYS A C 1
ATOM 720 O O . LYS A 1 85 ? -9.467 -10.396 19.588 1.00 98.00 85 LYS A O 1
ATOM 725 N N . ASP A 1 86 ? -11.375 -11.574 19.599 1.00 98.19 86 ASP A N 1
ATOM 726 C CA . ASP A 1 86 ? -11.185 -12.109 20.953 1.00 98.19 86 ASP A CA 1
ATOM 727 C C . ASP A 1 86 ? -9.934 -12.995 21.046 1.00 98.19 86 ASP A C 1
ATOM 729 O O . ASP A 1 86 ? -9.156 -12.878 21.992 1.00 98.19 86 ASP A O 1
ATOM 733 N N . GLU A 1 87 ? -9.680 -13.821 20.024 1.00 97.81 87 GLU A N 1
ATOM 734 C CA . GLU A 1 87 ? -8.456 -14.627 19.929 1.00 97.81 87 GLU A CA 1
ATOM 735 C C . GLU A 1 87 ? -7.211 -13.738 19.807 1.00 97.81 87 GLU A C 1
ATOM 737 O O . GLU A 1 87 ? -6.180 -13.998 20.432 1.00 97.81 87 GLU A O 1
ATOM 742 N N . PHE A 1 88 ? -7.303 -12.654 19.033 1.00 98.12 88 PHE A N 1
ATOM 743 C CA . PHE A 1 88 ? -6.219 -11.686 18.917 1.00 98.12 88 PHE A CA 1
ATOM 744 C C . PHE A 1 88 ? -5.928 -11.013 20.267 1.00 98.12 88 PHE A C 1
ATOM 746 O O . PHE A 1 88 ? -4.774 -10.968 20.690 1.00 98.12 88 PHE A O 1
ATOM 753 N N . LEU A 1 89 ? -6.960 -10.537 20.972 1.00 98.31 89 LEU A N 1
ATOM 754 C CA . LEU A 1 89 ? -6.824 -9.844 22.258 1.00 98.31 89 LEU A CA 1
ATOM 755 C C . LEU A 1 89 ? -6.404 -10.760 23.413 1.00 98.31 89 LEU A C 1
ATOM 757 O O . LEU A 1 89 ? -5.862 -10.287 24.409 1.00 98.31 89 LEU A O 1
ATOM 761 N N . PHE A 1 90 ? -6.596 -12.072 23.277 1.00 98.12 90 PHE A N 1
ATOM 762 C CA . PHE A 1 90 ? -6.011 -13.042 24.199 1.00 98.12 90 PHE A CA 1
ATOM 763 C C . PHE A 1 90 ? -4.473 -13.048 24.137 1.00 98.12 90 PHE A C 1
ATOM 765 O O . PHE A 1 90 ? -3.807 -13.366 25.121 1.00 98.12 90 PHE A O 1
ATOM 772 N N . ARG A 1 91 ? -3.893 -12.697 22.981 1.00 97.88 91 ARG A N 1
ATOM 773 C CA . ARG A 1 91 ? -2.446 -12.773 22.717 1.00 97.88 91 ARG A CA 1
ATOM 774 C C . ARG A 1 91 ? -1.758 -11.412 22.655 1.00 97.88 91 ARG A C 1
ATOM 776 O O . ARG A 1 91 ? -0.548 -11.344 22.852 1.00 97.88 91 ARG A O 1
ATOM 783 N N . PHE A 1 92 ? -2.511 -10.359 22.359 1.00 98.12 92 PHE A N 1
ATOM 784 C CA . PHE A 1 92 ? -2.007 -9.020 22.080 1.00 98.12 92 PHE A CA 1
ATOM 785 C C . PHE A 1 92 ? -2.884 -7.957 22.740 1.00 98.12 92 PHE A C 1
ATOM 787 O O . PHE A 1 92 ? -4.028 -8.190 23.118 1.00 98.12 92 PHE A O 1
ATOM 794 N N . SER A 1 93 ? -2.352 -6.749 22.860 1.00 98.25 93 SER A N 1
ATOM 795 C CA . SER A 1 93 ? -3.075 -5.617 23.430 1.00 98.25 93 SER A CA 1
ATOM 796 C C . SER A 1 93 ? -4.108 -5.024 22.465 1.00 98.25 93 SER A C 1
ATOM 798 O O . SER A 1 93 ? -3.974 -5.090 21.240 1.00 98.25 93 SER A O 1
ATOM 800 N N . GLN A 1 94 ? -5.097 -4.317 23.023 1.00 98.12 94 GLN A N 1
ATOM 801 C CA . GLN A 1 94 ? -6.047 -3.517 22.239 1.00 98.12 94 GLN A CA 1
ATOM 802 C C . GLN A 1 94 ? -5.329 -2.493 21.346 1.00 98.12 94 GLN A C 1
ATOM 804 O O . GLN A 1 94 ? -5.711 -2.297 20.197 1.00 98.12 94 GLN A O 1
ATOM 809 N N . LYS A 1 95 ? -4.230 -1.902 21.833 1.00 98.38 95 LYS A N 1
ATOM 810 C CA . LYS A 1 95 ? -3.421 -0.946 21.067 1.00 98.38 95 LYS A CA 1
ATOM 811 C C . LYS A 1 95 ? -2.809 -1.575 19.813 1.00 98.38 95 LYS A C 1
ATOM 813 O O . LYS A 1 95 ? -2.742 -0.921 18.775 1.00 98.38 95 LYS A O 1
ATOM 818 N N . GLU A 1 96 ? -2.340 -2.817 19.898 1.00 98.25 96 GLU A N 1
ATOM 819 C CA . GLU A 1 96 ? -1.787 -3.539 18.746 1.00 98.25 96 GLU A CA 1
ATOM 820 C C . GLU A 1 96 ? -2.876 -3.894 17.737 1.00 98.25 96 GLU A C 1
ATOM 822 O O . GLU A 1 96 ? -2.667 -3.709 16.539 1.00 98.25 96 GLU A O 1
ATOM 827 N N . TYR A 1 97 ? -4.049 -4.316 18.219 1.00 98.38 97 TYR A N 1
ATOM 828 C CA . TYR A 1 97 ? -5.220 -4.552 17.375 1.00 98.38 97 TYR A CA 1
ATOM 829 C C . TYR A 1 97 ? -5.614 -3.281 16.610 1.00 98.38 97 TYR A C 1
ATOM 831 O O . TYR A 1 97 ? -5.706 -3.292 15.382 1.00 98.38 97 TYR A O 1
ATOM 839 N N . ASP A 1 98 ? -5.778 -2.164 17.324 1.00 98.19 98 ASP A N 1
ATOM 840 C CA . ASP A 1 98 ? -6.177 -0.886 16.731 1.00 98.19 98 ASP A CA 1
ATOM 841 C C . ASP A 1 98 ? -5.129 -0.398 15.728 1.00 98.19 98 ASP A C 1
ATOM 843 O O . ASP A 1 98 ? -5.469 0.052 14.637 1.00 98.19 98 ASP A O 1
ATOM 847 N N . SER A 1 99 ? -3.842 -0.523 16.064 1.00 97.31 99 SER A N 1
ATOM 848 C CA . SER A 1 99 ? -2.734 -0.180 15.166 1.00 97.31 99 SER A CA 1
ATOM 849 C C . SER A 1 99 ? -2.769 -0.998 13.872 1.00 97.31 99 SER A C 1
ATOM 851 O O . SER A 1 99 ? -2.567 -0.451 12.785 1.00 97.31 99 SER A O 1
ATOM 853 N N . LEU A 1 100 ? -3.064 -2.298 13.967 1.00 97.75 100 LEU A N 1
ATOM 854 C CA . LEU A 1 100 ? -3.133 -3.198 12.820 1.00 97.75 100 LEU A CA 1
ATOM 855 C C . LEU A 1 100 ? -4.315 -2.856 11.902 1.00 97.75 100 LEU A C 1
ATOM 857 O O . LEU A 1 100 ? -4.115 -2.623 10.707 1.00 97.75 100 LEU A O 1
ATOM 861 N N . VAL A 1 101 ? -5.522 -2.750 12.464 1.00 98.00 101 VAL A N 1
ATOM 862 C CA . VAL A 1 101 ? -6.747 -2.432 11.712 1.00 98.00 101 VAL A CA 1
ATOM 863 C C . VAL A 1 101 ? -6.666 -1.034 11.096 1.00 98.00 101 VAL A C 1
ATOM 865 O O . VAL A 1 101 ? -6.906 -0.871 9.898 1.00 98.00 101 VAL A O 1
ATOM 868 N N . ASN A 1 102 ? -6.246 -0.026 11.868 1.00 97.69 102 ASN A N 1
ATOM 869 C CA . ASN A 1 102 ? -6.085 1.338 11.357 1.00 97.69 102 ASN A CA 1
ATOM 870 C C . ASN A 1 102 ? -4.992 1.415 10.288 1.00 97.69 102 ASN A C 1
ATOM 872 O O . ASN A 1 102 ? -5.161 2.100 9.280 1.00 97.69 102 ASN A O 1
ATOM 876 N N . GLY A 1 103 ? -3.895 0.675 10.465 1.00 97.56 103 GLY A N 1
ATOM 877 C CA . GLY A 1 103 ? -2.828 0.583 9.475 1.00 97.56 103 GLY A CA 1
ATOM 878 C C . GLY A 1 103 ? -3.300 -0.006 8.144 1.00 97.56 103 GLY A C 1
ATOM 879 O O . GLY A 1 103 ? -2.919 0.494 7.085 1.00 97.56 103 GLY A O 1
ATOM 880 N N . TRP A 1 104 ? -4.146 -1.038 8.169 1.00 98.44 104 TRP A N 1
ATOM 881 C CA . TRP A 1 104 ? -4.748 -1.599 6.956 1.00 98.44 104 TRP A CA 1
ATOM 882 C C . TRP A 1 104 ? -5.774 -0.663 6.316 1.00 98.44 104 TRP A C 1
ATOM 884 O O . TRP A 1 104 ? -5.726 -0.469 5.102 1.00 98.44 104 TRP A O 1
ATOM 894 N N . ASN A 1 105 ? -6.624 -0.009 7.110 1.00 98.06 105 ASN A N 1
ATOM 895 C CA . ASN A 1 105 ? -7.575 0.987 6.608 1.00 98.06 105 ASN A CA 1
ATOM 896 C C . ASN A 1 105 ? -6.870 2.159 5.911 1.00 98.06 105 ASN A C 1
ATOM 898 O O . ASN A 1 105 ? -7.265 2.553 4.815 1.00 98.06 105 ASN A O 1
ATOM 902 N N . ALA A 1 106 ? -5.783 2.666 6.498 1.00 98.00 106 ALA A N 1
ATOM 903 C CA . ALA A 1 106 ? -4.975 3.717 5.890 1.00 98.00 106 ALA A CA 1
ATOM 904 C C . ALA A 1 106 ? -4.374 3.265 4.549 1.00 98.00 106 ALA A C 1
ATOM 906 O O . ALA A 1 106 ? -4.483 3.977 3.556 1.00 98.00 106 ALA A O 1
ATOM 907 N N . LYS A 1 107 ? -3.809 2.051 4.480 1.00 97.75 107 LYS A N 1
ATOM 908 C CA . LYS A 1 107 ? -3.264 1.507 3.224 1.00 97.75 107 LYS A CA 1
ATOM 909 C C . LYS A 1 107 ? -4.324 1.349 2.138 1.00 97.75 107 LYS A C 1
ATOM 911 O O . LYS A 1 107 ? -4.041 1.682 0.995 1.00 97.75 107 LYS A O 1
ATOM 916 N N . LEU A 1 108 ? -5.522 0.875 2.481 1.00 98.12 108 LEU A N 1
ATOM 917 C CA . LEU A 1 108 ? -6.632 0.766 1.531 1.00 98.12 108 LEU A CA 1
ATOM 918 C C . LEU A 1 108 ? -7.039 2.137 0.974 1.00 98.12 108 LEU A C 1
ATOM 920 O O . LEU A 1 108 ? -7.303 2.245 -0.221 1.00 98.12 108 LEU A O 1
ATOM 924 N N . LYS A 1 109 ? -7.021 3.186 1.807 1.00 97.88 109 LYS A N 1
ATOM 925 C CA . LYS A 1 109 ? -7.223 4.568 1.353 1.00 97.88 109 LYS A CA 1
ATOM 926 C C . LYS A 1 109 ? -6.102 5.020 0.414 1.00 97.88 109 LYS A C 1
ATOM 928 O O . LYS A 1 109 ? -6.385 5.485 -0.680 1.00 97.88 109 LYS A O 1
ATOM 933 N N . TYR A 1 110 ? -4.840 4.799 0.783 1.00 98.38 110 TYR A N 1
ATOM 934 C CA . TYR A 1 110 ? -3.705 5.159 -0.075 1.00 98.38 110 TYR A CA 1
ATOM 935 C C . TYR A 1 110 ? -3.727 4.427 -1.424 1.00 98.38 110 TYR A C 1
ATOM 937 O O . TYR A 1 110 ? -3.292 4.981 -2.426 1.00 98.38 110 TYR A O 1
ATOM 945 N N . ILE A 1 111 ? -4.228 3.191 -1.463 1.00 98.12 111 ILE A N 1
ATOM 946 C CA . ILE A 1 111 ? -4.452 2.457 -2.713 1.00 98.12 111 ILE A CA 1
ATOM 947 C C . ILE A 1 111 ? -5.561 3.118 -3.540 1.00 98.12 111 ILE A C 1
ATOM 949 O O . ILE A 1 111 ? -5.394 3.295 -4.741 1.00 98.12 111 ILE A O 1
ATOM 953 N N . ALA A 1 112 ? -6.683 3.488 -2.914 1.00 97.50 112 ALA A N 1
ATOM 954 C CA . ALA A 1 112 ? -7.792 4.147 -3.605 1.00 97.50 112 ALA A CA 1
ATOM 955 C C . ALA A 1 112 ? -7.380 5.492 -4.231 1.00 97.50 112 ALA A C 1
ATOM 957 O O . ALA A 1 112 ? -7.861 5.830 -5.309 1.00 97.50 112 ALA A O 1
ATOM 958 N N . ASP A 1 113 ? -6.450 6.201 -3.589 1.00 97.62 113 ASP A N 1
ATOM 959 C CA . ASP A 1 113 ? -5.883 7.466 -4.065 1.00 97.62 113 ASP A CA 1
ATOM 960 C C . ASP A 1 113 ? -4.694 7.268 -5.042 1.00 97.62 113 ASP A C 1
ATOM 962 O O . ASP A 1 113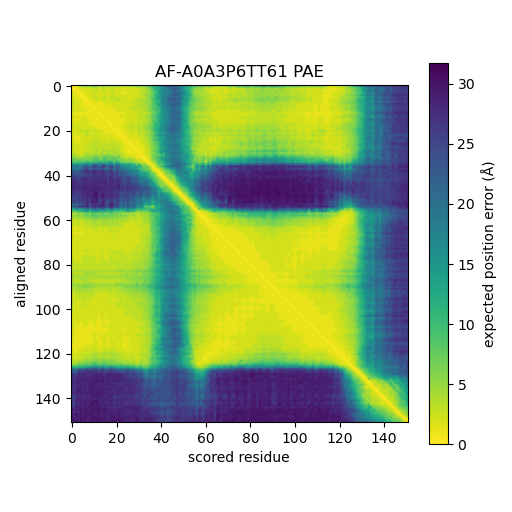 ? -4.003 8.230 -5.373 1.00 97.62 113 ASP A O 1
ATOM 966 N N . ASP A 1 114 ? -4.394 6.029 -5.469 1.00 97.69 114 ASP A N 1
ATOM 967 C CA . ASP A 1 114 ? -3.223 5.654 -6.296 1.00 97.69 114 ASP A CA 1
ATOM 968 C C . ASP A 1 114 ? -1.888 6.215 -5.749 1.00 97.69 114 ASP A C 1
ATOM 970 O O . ASP A 1 114 ? -0.962 6.574 -6.477 1.00 97.69 114 ASP A O 1
ATOM 974 N N . ASN A 1 115 ? -1.795 6.334 -4.422 1.00 97.94 115 ASN A N 1
ATOM 975 C CA . ASN A 1 115 ? -0.599 6.764 -3.700 1.00 97.94 115 ASN A CA 1
ATOM 976 C C . ASN A 1 115 ? 0.327 5.574 -3.412 1.00 97.94 115 ASN A C 1
ATOM 978 O O . ASN A 1 115 ? 1.548 5.712 -3.480 1.00 97.94 115 ASN 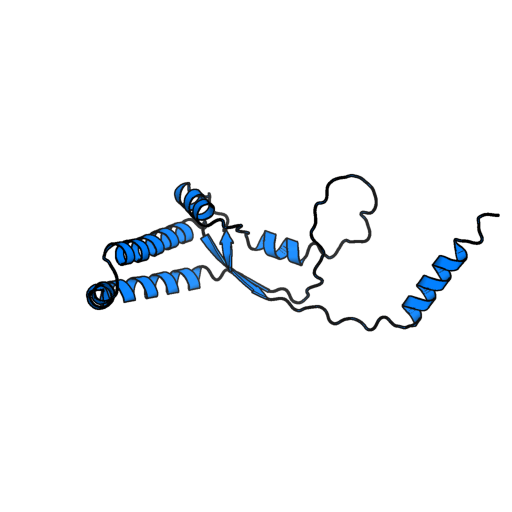A O 1
ATOM 982 N N . HIS A 1 116 ? -0.240 4.411 -3.073 1.00 97.81 116 HIS A N 1
ATOM 983 C CA . HIS A 1 116 ? 0.509 3.251 -2.589 1.00 97.81 116 HIS A CA 1
ATOM 984 C C . HIS A 1 116 ? 0.265 2.016 -3.453 1.00 97.81 116 HIS A C 1
ATOM 986 O O . HIS A 1 116 ? -0.773 1.366 -3.346 1.00 97.81 116 HIS A O 1
ATOM 992 N N . ASN A 1 117 ? 1.270 1.646 -4.244 1.00 97.56 117 ASN A N 1
ATOM 993 C CA . ASN A 1 117 ? 1.161 0.546 -5.196 1.00 97.56 117 ASN A CA 1
ATOM 994 C C . ASN A 1 117 ? 2.002 -0.652 -4.749 1.00 97.56 117 ASN A C 1
ATOM 996 O O . ASN A 1 117 ? 3.012 -0.516 -4.051 1.00 97.56 117 ASN A O 1
ATOM 1000 N N . TRP A 1 118 ? 1.611 -1.848 -5.184 1.00 97.69 118 TRP A N 1
ATOM 1001 C CA . TRP A 1 118 ? 2.400 -3.064 -5.022 1.00 97.69 118 TRP A CA 1
ATOM 1002 C C . TRP A 1 118 ? 2.959 -3.501 -6.371 1.00 97.69 118 TRP A C 1
ATOM 1004 O O . TRP A 1 118 ? 2.252 -4.038 -7.215 1.00 97.69 118 TRP A O 1
ATOM 1014 N N . ASN A 1 119 ? 4.246 -3.252 -6.584 1.00 91.94 119 ASN A N 1
ATOM 1015 C CA . ASN A 1 119 ? 4.913 -3.506 -7.855 1.00 91.94 119 ASN A CA 1
ATOM 1016 C C . ASN A 1 119 ? 5.631 -4.859 -7.831 1.00 91.94 119 ASN A C 1
ATOM 1018 O O . ASN A 1 119 ? 6.342 -5.181 -6.874 1.00 91.94 119 ASN A O 1
ATOM 1022 N N . PHE A 1 120 ? 5.478 -5.641 -8.892 1.00 90.38 120 PHE A N 1
ATOM 1023 C CA . PHE A 1 120 ? 6.273 -6.837 -9.153 1.00 90.38 120 PHE A CA 1
ATOM 1024 C C . PHE A 1 120 ? 7.403 -6.505 -10.125 1.00 90.38 120 PHE A C 1
ATOM 1026 O O . PHE A 1 120 ? 7.199 -5.736 -11.063 1.00 90.38 120 PHE A O 1
ATOM 1033 N N . PHE A 1 121 ? 8.577 -7.090 -9.897 1.00 87.00 121 PHE A N 1
ATOM 1034 C CA . PHE A 1 121 ? 9.730 -6.969 -10.779 1.00 87.00 121 PHE A CA 1
ATOM 1035 C C . PHE A 1 121 ? 10.413 -8.327 -10.914 1.00 87.00 121 PHE A C 1
ATOM 1037 O O . PHE A 1 121 ? 10.766 -8.948 -9.909 1.00 87.00 121 PHE A O 1
ATOM 1044 N N . LEU A 1 122 ? 10.634 -8.748 -12.153 1.00 86.00 122 LEU A N 1
ATOM 1045 C CA . LEU A 1 122 ? 11.420 -9.921 -12.506 1.00 86.00 122 LEU A CA 1
ATOM 1046 C C . LEU A 1 122 ? 12.368 -9.537 -13.637 1.00 86.00 122 LEU A C 1
ATOM 1048 O O . LEU A 1 122 ? 11.974 -8.838 -14.565 1.00 86.00 122 LEU A O 1
ATOM 1052 N N . ALA A 1 123 ? 13.611 -9.996 -13.562 1.00 83.69 123 ALA A N 1
ATOM 1053 C CA . ALA A 1 123 ? 14.566 -9.842 -14.645 1.00 83.69 123 ALA A CA 1
ATOM 1054 C C . ALA A 1 123 ? 15.607 -10.963 -14.609 1.00 83.69 123 ALA A C 1
ATOM 1056 O O . ALA A 1 123 ? 15.835 -11.594 -13.573 1.00 83.69 123 ALA A O 1
ATOM 1057 N N . VAL A 1 124 ? 16.257 -11.192 -15.743 1.00 83.19 124 VAL A N 1
ATOM 1058 C CA . VAL A 1 124 ? 17.247 -12.249 -15.943 1.00 83.19 124 VAL A C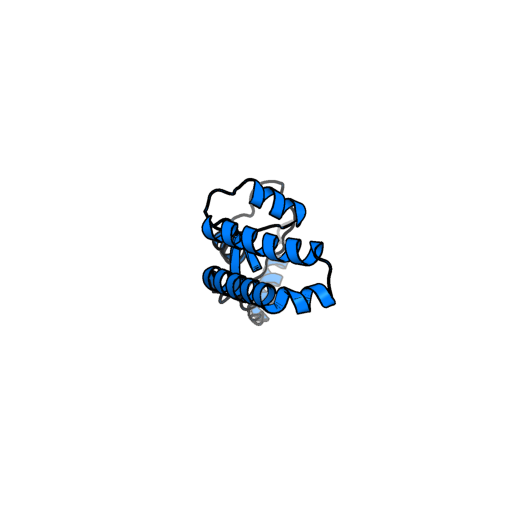A 1
ATOM 1059 C C . VAL A 1 124 ? 18.636 -11.638 -16.011 1.00 83.19 124 VAL A C 1
ATOM 1061 O O . VAL A 1 124 ? 18.884 -10.684 -16.742 1.00 83.19 124 VAL A O 1
ATOM 1064 N N . LYS A 1 125 ? 19.586 -12.165 -15.234 1.00 80.19 125 LYS A N 1
ATOM 1065 C CA . LYS A 1 125 ? 20.989 -11.751 -15.361 1.00 80.19 125 LYS A CA 1
ATOM 1066 C C . LYS A 1 125 ? 21.500 -12.188 -16.741 1.00 80.19 125 LYS A C 1
ATOM 1068 O O . LYS A 1 125 ? 21.330 -13.358 -17.080 1.00 80.19 125 LYS A O 1
ATOM 1073 N N . PRO A 1 126 ? 22.174 -11.319 -17.512 1.00 75.62 126 PRO A N 1
ATOM 1074 C CA . PRO A 1 126 ? 22.636 -11.686 -18.841 1.00 75.62 126 PRO A CA 1
ATOM 1075 C C . PRO A 1 126 ? 23.648 -12.828 -18.725 1.00 75.62 126 PRO A C 1
ATOM 1077 O O . PRO A 1 126 ? 24.546 -12.800 -17.873 1.00 75.62 126 PRO A O 1
ATOM 1080 N N . HIS A 1 127 ? 23.543 -13.826 -19.601 1.00 70.88 127 HIS A N 1
ATOM 1081 C CA . HIS A 1 127 ? 24.611 -14.806 -19.749 1.00 70.88 127 HIS A CA 1
ATOM 1082 C C . HIS A 1 127 ? 25.889 -14.078 -20.182 1.00 70.88 127 HIS A C 1
ATOM 1084 O O . HIS A 1 127 ? 25.874 -13.304 -21.142 1.00 70.88 127 HIS A O 1
ATOM 1090 N N . LYS A 1 128 ? 27.010 -14.318 -19.483 1.00 60.91 128 LYS A N 1
ATOM 1091 C CA . LYS A 1 128 ? 28.324 -13.872 -19.962 1.00 60.91 128 LYS A CA 1
ATOM 1092 C C . LYS A 1 128 ? 28.507 -14.459 -21.362 1.00 60.91 128 LYS A C 1
ATOM 1094 O O . LYS A 1 128 ? 28.648 -15.672 -21.494 1.00 60.91 128 LYS A O 1
ATOM 1099 N N . LYS A 1 129 ? 28.515 -13.624 -22.407 1.00 55.06 129 LYS A N 1
ATOM 1100 C CA . LYS A 1 129 ? 29.102 -14.050 -23.679 1.00 55.06 129 LYS A CA 1
ATOM 1101 C C . LYS A 1 129 ? 30.546 -14.422 -23.360 1.00 55.06 129 LYS A C 1
ATOM 1103 O O . LYS A 1 129 ? 31.248 -13.616 -22.748 1.00 55.06 129 LYS A O 1
ATOM 1108 N N . ASN A 1 130 ? 30.971 -15.630 -23.724 1.00 47.50 130 ASN A N 1
ATOM 1109 C CA . ASN A 1 130 ? 32.389 -15.963 -23.735 1.00 47.50 130 ASN A CA 1
ATOM 1110 C C . ASN A 1 130 ? 33.079 -14.866 -24.546 1.00 47.50 130 ASN A C 1
ATOM 1112 O O . ASN A 1 130 ? 32.806 -14.712 -25.737 1.00 47.50 130 ASN A O 1
ATOM 1116 N N . CYS A 1 131 ? 33.894 -14.050 -23.876 1.00 44.59 131 CYS A N 1
ATOM 1117 C CA . CYS A 1 131 ? 34.765 -13.108 -24.552 1.00 44.59 131 CYS A CA 1
ATOM 1118 C C . CYS A 1 131 ? 35.675 -13.983 -25.410 1.00 44.59 131 CYS A C 1
ATOM 1120 O O . CYS A 1 131 ? 36.477 -14.745 -24.870 1.00 44.59 131 CYS A O 1
ATOM 1122 N N . SER A 1 132 ? 35.456 -14.002 -26.726 1.00 53.06 132 SER A N 1
ATOM 1123 C CA . SER A 1 132 ? 36.322 -14.789 -27.594 1.00 53.06 132 SER A CA 1
ATOM 1124 C C . SER A 1 132 ? 37.741 -14.258 -27.415 1.00 53.06 132 SER A C 1
ATOM 1126 O O . SER A 1 132 ? 37.935 -13.044 -27.320 1.00 53.06 132 SER A O 1
ATOM 1128 N N . VAL A 1 133 ? 38.732 -15.147 -27.369 1.00 55.22 133 VAL A N 1
ATOM 1129 C CA . VAL A 1 133 ? 40.151 -14.766 -27.269 1.00 55.22 133 VAL A CA 1
ATOM 1130 C C . VAL A 1 133 ? 40.515 -13.727 -28.344 1.00 55.22 133 VAL A C 1
ATOM 1132 O O . VAL A 1 133 ? 41.312 -12.832 -28.083 1.00 55.22 133 VAL A O 1
ATOM 1135 N N . ALA A 1 134 ? 39.838 -13.747 -29.499 1.00 52.28 134 ALA A N 1
ATOM 1136 C CA . ALA A 1 134 ? 39.994 -12.754 -30.560 1.00 52.28 134 ALA A CA 1
ATOM 1137 C C . ALA A 1 134 ? 39.702 -11.306 -30.110 1.00 52.28 134 ALA A C 1
ATOM 1139 O O . ALA A 1 134 ? 40.420 -10.398 -30.509 1.00 52.28 134 ALA A O 1
ATOM 1140 N N . THR A 1 135 ? 38.716 -11.073 -29.235 1.00 52.59 135 THR A N 1
ATOM 1141 C CA . THR A 1 135 ? 38.376 -9.723 -28.746 1.00 52.59 135 THR A CA 1
ATOM 1142 C C . THR A 1 135 ? 39.441 -9.169 -27.792 1.00 52.59 135 THR A C 1
ATOM 1144 O O . THR A 1 135 ? 39.716 -7.971 -27.806 1.00 52.59 135 THR A O 1
ATOM 1147 N N . LEU A 1 136 ? 40.084 -10.035 -27.000 1.00 51.44 136 LEU A N 1
ATOM 1148 C CA . LEU A 1 136 ? 41.205 -9.654 -26.130 1.00 51.44 136 LEU A CA 1
ATOM 1149 C C . LEU A 1 136 ? 42.481 -9.367 -26.934 1.00 51.44 136 LEU A C 1
ATOM 1151 O O . LEU A 1 136 ? 43.197 -8.421 -26.618 1.00 51.44 136 LEU A O 1
ATOM 1155 N N . VAL A 1 137 ? 42.738 -10.133 -27.999 1.00 55.06 137 VAL A N 1
ATOM 1156 C CA . VAL A 1 137 ? 43.918 -9.940 -28.859 1.00 55.06 137 VAL A CA 1
ATOM 1157 C C . VAL A 1 137 ? 43.839 -8.617 -29.629 1.00 55.06 137 VAL A C 1
ATOM 1159 O O . VAL A 1 137 ? 44.836 -7.903 -29.704 1.00 55.06 137 VAL A O 1
ATOM 1162 N N . THR A 1 138 ? 42.665 -8.225 -30.138 1.00 54.16 138 THR A N 1
ATOM 1163 C CA . THR A 1 138 ? 42.509 -6.920 -30.808 1.00 54.16 138 THR A CA 1
ATOM 1164 C C . THR A 1 138 ? 42.669 -5.749 -29.834 1.00 54.16 138 THR A C 1
ATOM 1166 O O . THR A 1 138 ? 43.283 -4.748 -30.190 1.00 54.16 138 THR A O 1
ATOM 1169 N N . ALA A 1 139 ? 42.185 -5.871 -28.592 1.00 53.56 139 ALA A N 1
ATOM 1170 C CA . ALA A 1 139 ? 42.361 -4.830 -27.578 1.00 53.56 139 ALA A CA 1
ATOM 1171 C C . ALA A 1 139 ? 43.838 -4.643 -27.172 1.00 53.56 139 ALA A C 1
ATOM 1173 O O . ALA A 1 139 ? 44.280 -3.508 -27.007 1.00 53.56 139 ALA A 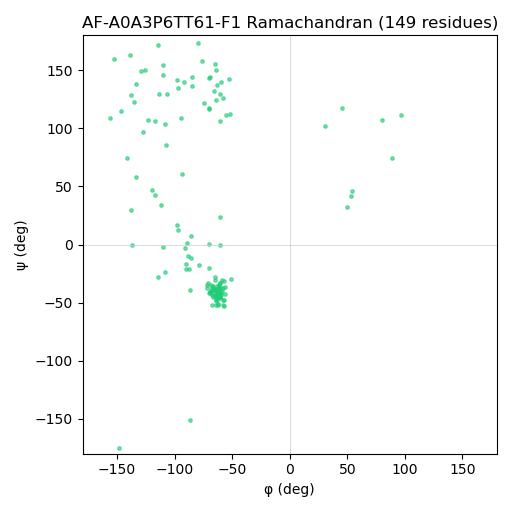O 1
ATOM 1174 N N . LEU A 1 140 ? 44.614 -5.732 -27.077 1.00 51.84 140 LEU A N 1
ATOM 1175 C CA . LEU A 1 140 ? 46.057 -5.663 -26.804 1.00 51.84 140 LEU A CA 1
ATOM 1176 C C . LEU A 1 140 ? 46.848 -5.052 -27.974 1.00 51.84 140 LEU A C 1
ATOM 1178 O O . LEU A 1 140 ? 47.769 -4.273 -27.754 1.00 51.84 140 LEU A O 1
ATOM 1182 N N . ALA A 1 141 ? 46.480 -5.372 -29.219 1.00 53.81 141 ALA A N 1
ATOM 1183 C CA . ALA A 1 141 ? 47.160 -4.841 -30.402 1.00 53.81 141 ALA A CA 1
ATOM 1184 C C . ALA A 1 141 ? 46.960 -3.323 -30.571 1.00 53.81 141 ALA A C 1
ATOM 1186 O O . ALA A 1 141 ? 47.882 -2.621 -30.975 1.00 53.81 141 ALA A O 1
ATOM 1187 N N . VAL A 1 142 ? 45.777 -2.804 -30.224 1.00 56.25 142 VAL A N 1
ATOM 1188 C CA . VAL A 1 142 ? 45.492 -1.360 -30.288 1.00 56.25 142 VAL A CA 1
ATOM 1189 C C . VAL A 1 142 ? 46.228 -0.590 -29.185 1.00 56.25 142 VAL A C 1
ATOM 1191 O O . VAL A 1 142 ? 46.702 0.511 -29.443 1.00 56.25 142 VAL A O 1
ATOM 1194 N N . ALA A 1 143 ? 46.389 -1.173 -27.991 1.00 54.31 143 ALA A N 1
ATOM 1195 C CA . ALA A 1 143 ? 47.146 -0.553 -26.900 1.00 54.31 143 ALA A CA 1
ATOM 1196 C C . ALA A 1 143 ? 48.653 -0.450 -27.207 1.00 54.31 143 ALA A C 1
ATOM 1198 O O . ALA A 1 143 ? 49.279 0.562 -26.902 1.00 54.31 143 ALA A O 1
ATOM 1199 N N . ASN A 1 144 ? 49.221 -1.450 -27.887 1.00 52.97 144 ASN A N 1
ATOM 1200 C CA . ASN A 1 144 ? 50.648 -1.464 -28.221 1.00 52.97 144 ASN A CA 1
ATOM 1201 C C . ASN A 1 144 ? 51.014 -0.569 -29.422 1.00 52.97 144 ASN A C 1
ATOM 1203 O O . ASN A 1 144 ? 52.180 -0.239 -29.596 1.00 52.97 144 ASN A O 1
ATOM 1207 N N . HIS A 1 145 ? 50.054 -0.154 -30.256 1.00 52.59 145 HIS A N 1
ATOM 1208 C CA . HIS A 1 145 ? 50.310 0.795 -31.352 1.00 52.59 145 HIS A CA 1
ATOM 1209 C C . HIS A 1 145 ? 50.177 2.269 -30.949 1.00 52.59 145 HIS A C 1
ATOM 1211 O O . HIS A 1 145 ? 50.572 3.140 -31.719 1.00 52.59 145 HIS A O 1
ATOM 1217 N N . SER A 1 146 ? 49.666 2.569 -29.751 1.00 51.81 146 SER A N 1
ATOM 1218 C CA . SER A 1 146 ? 49.644 3.942 -29.227 1.00 51.81 146 SER A CA 1
ATOM 1219 C C . SER A 1 146 ? 50.922 4.365 -28.495 1.00 51.81 146 SER A C 1
ATOM 1221 O O . SER A 1 146 ? 51.076 5.553 -28.235 1.00 51.81 146 SER A O 1
ATOM 1223 N N .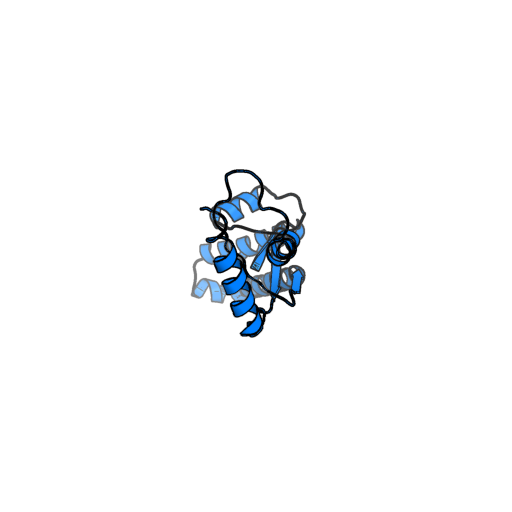 GLU A 1 147 ? 51.836 3.440 -28.179 1.00 49.72 147 GLU A N 1
ATOM 1224 C CA . GLU A 1 147 ? 53.109 3.765 -27.507 1.00 49.72 147 GLU A CA 1
ATOM 1225 C C . GLU A 1 147 ? 54.257 4.089 -28.486 1.00 49.72 147 GLU A C 1
ATOM 1227 O O . GLU A 1 147 ? 55.175 4.819 -28.120 1.00 49.72 147 GLU A O 1
ATOM 1232 N N . ASP A 1 148 ? 54.171 3.659 -29.750 1.00 50.34 148 ASP A N 1
ATOM 1233 C CA . ASP A 1 148 ? 55.222 3.873 -30.768 1.00 50.34 148 ASP A CA 1
ATOM 1234 C C . ASP A 1 148 ? 55.077 5.184 -31.575 1.00 50.34 148 ASP A C 1
ATOM 1236 O O . ASP A 1 148 ? 55.882 5.468 -32.458 1.00 50.34 148 ASP A O 1
ATOM 1240 N N . ALA A 1 149 ? 54.067 6.015 -31.290 1.00 52.62 149 ALA A N 1
ATOM 1241 C CA . ALA A 1 149 ? 53.838 7.287 -31.994 1.00 52.62 149 ALA A CA 1
ATOM 1242 C C . ALA A 1 149 ? 54.408 8.522 -31.262 1.00 52.62 149 ALA A C 1
ATOM 1244 O O . ALA A 1 149 ? 54.073 9.657 -31.605 1.00 52.62 149 ALA A O 1
ATOM 1245 N N . SER A 1 150 ? 55.252 8.314 -30.249 1.00 53.44 150 SER A N 1
ATOM 1246 C CA . SER A 1 150 ? 55.854 9.382 -29.443 1.00 53.44 150 SER A CA 1
ATOM 1247 C C . SER A 1 150 ? 57.360 9.197 -29.231 1.00 53.44 150 SER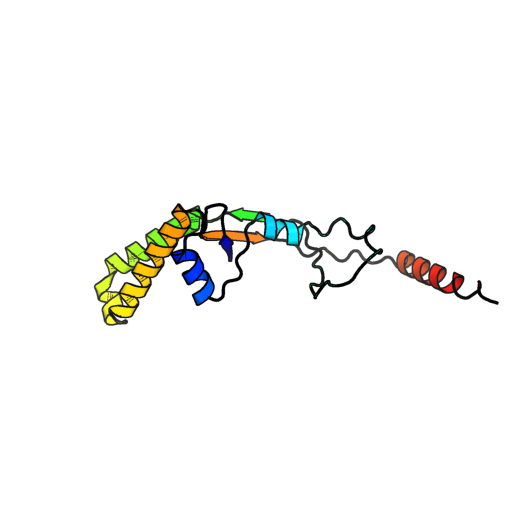 A C 1
ATOM 1249 O O . SER A 1 150 ? 57.820 9.167 -28.091 1.00 53.44 150 SER A O 1
ATOM 1251 N N . GLN A 1 151 ? 58.120 9.116 -30.330 1.00 44.03 151 GLN A N 1
ATOM 1252 C CA . GLN A 1 151 ? 59.538 9.504 -30.404 1.00 44.03 151 GLN A CA 1
ATOM 1253 C C . GLN A 1 151 ? 59.839 10.189 -31.737 1.00 44.03 151 GLN A C 1
ATOM 1255 O O . GLN A 1 151 ? 59.344 9.701 -32.777 1.00 44.03 151 GLN A O 1
#

pLDDT: mean 78.99, std 22.31, range [29.81, 98.44]

Radius of gyration: 25.25 Å; Cα contacts (8 Å, |Δi|>4): 121; chains: 1; bounding box: 73×33×56 Å

Foldseek 3Di:
DKAFFDFDADPVNVVVCVVVVDDHHDQVVVVCLQPVPPPPPPPPDDDDDDPDDDHAPWDPKDKDWCQVVVLVVLVVVLVVCVVCVVVVVVPDPPVVNCCSNVVSVVVNVCSVRRGMIDMDIDTHRDDPDPPPVVNVVVVVVVVVVVVVPPD

Secondary structure (DSSP, 8-state):
-EE--SSPPPHHHHHHHHHTT-----HHHHHHHHHGGG-TTS--S-------------EEEEEEE-HHHHHHHHHHHHHHHHHTHHHHHHHS-HHHHHHHHHHHHHHHHHHHTT-SEEEEEEEEPPP-----HHHHHHHHHHHHHSSTT--

Nearest PDB structures (foldseek):
  4kri-assembly1_A  TM=9.781E-01  e=2.954E-13  Haemonchus contortus
  4ine-assembly1_B  TM=9.867E-01  e=1.415E-11  Caenorhabditis elegans
  4ine-assembly1_A  TM=9.868E-01  e=1.954E-11  Caenorhabditis elegans
  5wp4-assembly1_A  TM=9.130E-01  e=1.705E-08  Arabidopsis thaliana
  5wp5-assembly2_B  TM=8.802E-01  e=1.037E-07  Arabidopsis thaliana